Protein AF-A0A9Q2CWH8-F1 (afdb_monomer_lite)

Secondary structure (DSSP, 8-state):
--------------HHHHHHHHHTTTT-STHHHHHHHGGGHHHHHHHHHHHTT-S--TTS--HHH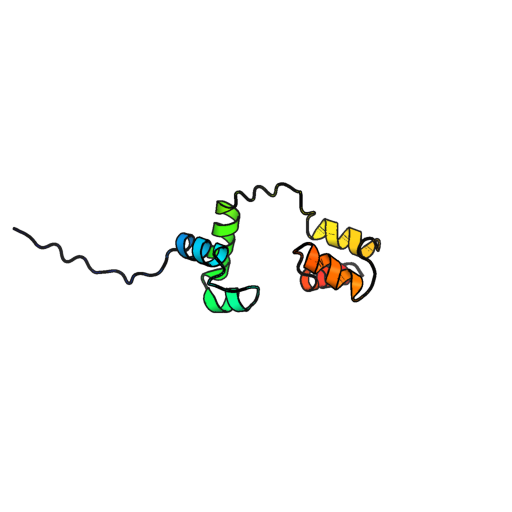HHHHHHTTTT-STHHHHHHHHHTT--HHHHHHHHHTT-

Sequence (103 aa):
MSKKKTTIKPKSKTISQLAVEVLAGKHGNGDARKRSLGSNYAKVQTEINRRMGVNVRPTSKSVATIVNEVIAGKWGNGQDRFNRLKRADYDPNVIQREVNKRY

Foldseek 3Di:
DDDDPDPPDDPPPDLLNLLVCVVVCVQPDDVSNCVSCPPSSVVNVVNNCVVVVPPPPVPDPDLVVLLVCVVVCVQHDDVSNCVSCVVSVHDVVSSVVVNVVVD

Structure (mmCIF, N/CA/C/O backbone):
data_AF-A0A9Q2CWH8-F1
#
_entry.id   AF-A0A9Q2CWH8-F1
#
loop_
_atom_site.group_PDB
_atom_site.id
_atom_site.type_symbol
_atom_site.l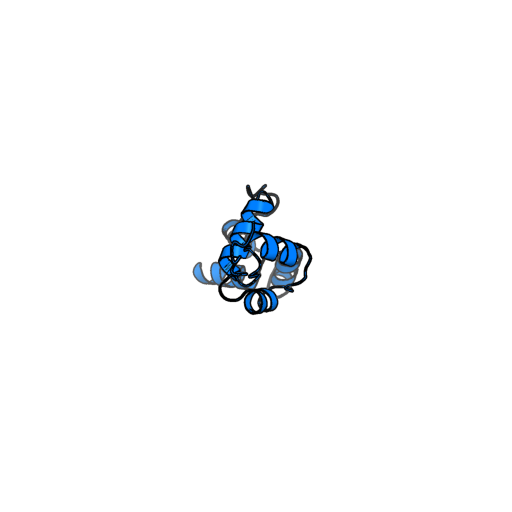abel_atom_id
_atom_site.label_alt_id
_atom_site.label_comp_id
_atom_site.label_asym_id
_atom_site.label_entity_id
_atom_site.label_seq_id
_atom_site.pdbx_PDB_ins_code
_atom_sit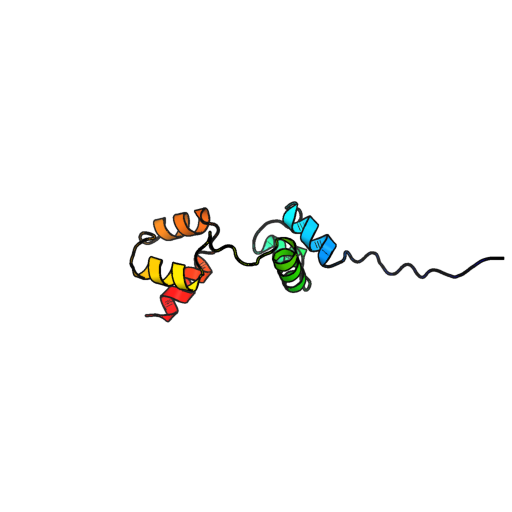e.Cartn_x
_atom_site.Cartn_y
_atom_site.Cartn_z
_atom_site.occupancy
_atom_site.B_iso_or_equiv
_atom_site.auth_seq_id
_atom_site.auth_comp_id
_atom_site.auth_asym_id
_atom_site.auth_atom_id
_atom_site.pdbx_PDB_model_num
ATOM 1 N N . MET A 1 1 ? 30.850 17.503 -45.910 1.00 37.84 1 MET A N 1
ATOM 2 C CA . MET A 1 1 ? 31.080 16.051 -45.733 1.00 37.84 1 MET A CA 1
ATOM 3 C C . MET A 1 1 ? 31.154 15.728 -44.244 1.00 37.84 1 MET A C 1
ATOM 5 O O . MET A 1 1 ? 31.777 16.470 -43.499 1.00 37.84 1 MET A O 1
ATOM 9 N N . SER A 1 2 ? 30.446 14.673 -43.837 1.00 47.75 2 SER A N 1
ATOM 10 C CA . SER A 1 2 ? 30.269 14.093 -42.493 1.00 47.75 2 SER A CA 1
ATOM 11 C C . SER A 1 2 ? 31.592 13.899 -41.726 1.00 47.75 2 SER A C 1
ATOM 13 O O . SER A 1 2 ? 32.621 13.652 -42.342 1.00 47.75 2 SER A O 1
ATOM 15 N N . LYS A 1 3 ? 31.649 13.927 -40.387 1.00 39.97 3 LYS A N 1
ATOM 16 C CA . LYS A 1 3 ? 31.078 12.916 -39.475 1.00 39.97 3 LYS A CA 1
ATOM 17 C C . LYS A 1 3 ? 31.068 13.466 -38.032 1.00 39.97 3 LYS A C 1
ATOM 19 O O . LYS A 1 3 ? 32.126 13.614 -37.427 1.00 39.97 3 LYS A O 1
ATOM 24 N N . LYS A 1 4 ? 29.891 13.715 -37.442 1.00 37.88 4 LYS A N 1
ATOM 25 C CA . LYS A 1 4 ? 29.759 13.853 -35.978 1.00 37.88 4 LYS A CA 1
ATOM 26 C C . LYS A 1 4 ? 29.774 12.444 -35.376 1.00 37.88 4 LYS A C 1
ATOM 28 O O . LYS A 1 4 ? 28.859 11.667 -35.627 1.00 37.88 4 LYS A O 1
ATOM 33 N N . LYS A 1 5 ? 30.816 12.105 -34.609 1.00 36.81 5 LYS A N 1
ATOM 34 C CA . LYS A 1 5 ? 30.865 10.898 -33.765 1.00 36.81 5 LYS A CA 1
ATOM 35 C C . LYS A 1 5 ? 29.751 10.999 -32.716 1.00 36.81 5 LYS A C 1
ATOM 37 O O . LYS A 1 5 ? 29.908 11.671 -31.702 1.00 36.81 5 LYS A O 1
ATOM 42 N N . THR A 1 6 ? 28.619 10.351 -32.964 1.00 30.44 6 THR A N 1
ATOM 43 C CA . THR A 1 6 ? 27.588 10.100 -31.955 1.00 30.44 6 THR A CA 1
ATOM 44 C C . THR A 1 6 ? 28.105 9.031 -31.001 1.00 30.44 6 THR A C 1
ATOM 46 O O . THR A 1 6 ? 28.086 7.842 -31.316 1.00 30.44 6 THR A O 1
ATOM 49 N N . THR A 1 7 ? 28.604 9.447 -29.842 1.00 36.16 7 THR A N 1
ATOM 50 C CA . THR A 1 7 ? 28.857 8.546 -28.720 1.00 36.16 7 THR A CA 1
ATOM 51 C C . THR A 1 7 ? 27.516 7.995 -28.238 1.00 36.16 7 THR A C 1
ATOM 53 O O . THR A 1 7 ? 26.694 8.682 -27.636 1.00 36.16 7 THR A O 1
ATOM 56 N N . ILE A 1 8 ? 27.271 6.735 -28.585 1.00 41.56 8 ILE A N 1
ATOM 57 C CA . ILE A 1 8 ? 26.137 5.919 -28.152 1.00 41.56 8 ILE A CA 1
ATOM 58 C C . ILE A 1 8 ? 26.210 5.786 -26.626 1.00 41.56 8 ILE A C 1
ATOM 60 O O . ILE A 1 8 ? 26.915 4.938 -26.087 1.00 41.56 8 ILE A O 1
ATOM 64 N N . LYS A 1 9 ? 25.508 6.676 -25.918 1.00 44.47 9 LYS A N 1
ATOM 65 C CA . LYS A 1 9 ? 25.224 6.538 -24.487 1.00 44.47 9 LYS A CA 1
ATOM 66 C C . LYS A 1 9 ? 24.515 5.186 -24.316 1.00 44.47 9 LYS A C 1
ATOM 68 O O . LYS A 1 9 ? 23.581 4.930 -25.084 1.00 44.47 9 LYS A O 1
ATOM 73 N N . PRO A 1 10 ? 24.948 4.301 -23.396 1.00 44.97 10 PRO A N 1
ATOM 74 C CA . PRO A 1 10 ? 24.322 2.996 -23.244 1.00 44.97 10 PRO A CA 1
ATOM 75 C C . PRO A 1 10 ? 22.825 3.209 -23.054 1.00 44.97 10 PRO A C 1
ATOM 77 O O . PRO A 1 10 ? 22.403 4.164 -22.398 1.00 44.97 10 PRO A O 1
ATOM 80 N N . LYS A 1 11 ? 22.039 2.362 -23.715 1.00 54.75 11 LYS A N 1
ATOM 81 C CA . LYS A 1 11 ? 20.579 2.411 -23.806 1.00 54.75 11 LYS A CA 1
ATOM 82 C C . LYS A 1 11 ? 19.964 2.061 -22.441 1.00 54.75 11 LYS A C 1
ATOM 84 O O . LYS A 1 11 ? 19.257 1.070 -22.299 1.00 54.75 11 LYS A O 1
ATOM 89 N N . SER A 1 12 ? 20.291 2.834 -21.410 1.00 64.00 12 SER A N 1
ATOM 90 C CA . SER A 1 12 ? 19.716 2.735 -20.080 1.00 64.00 12 SER A CA 1
ATOM 91 C C . SER A 1 12 ? 18.255 3.122 -20.221 1.00 64.00 12 SER A C 1
ATOM 93 O O . SER A 1 12 ? 17.943 4.274 -20.531 1.00 64.00 12 SER A O 1
ATOM 95 N N . LYS A 1 13 ? 17.364 2.139 -20.068 1.00 71.25 13 LYS A N 1
ATOM 96 C CA . LYS A 1 13 ? 15.915 2.356 -20.093 1.00 71.25 13 LYS A CA 1
ATOM 97 C C . LYS A 1 13 ? 15.571 3.532 -19.185 1.00 71.25 13 LYS A C 1
ATOM 99 O O . LYS A 1 13 ? 16.050 3.612 -18.053 1.00 71.25 13 LYS A O 1
ATOM 104 N N . THR A 1 14 ? 14.763 4.457 -19.685 1.00 85.62 14 THR A N 1
ATOM 105 C CA . THR A 1 14 ? 14.335 5.610 -18.891 1.00 85.62 14 THR A CA 1
ATOM 106 C C . THR A 1 14 ? 13.397 5.155 -17.770 1.00 85.62 14 THR A C 1
ATOM 108 O O . THR A 1 14 ? 12.746 4.114 -17.872 1.00 85.62 14 THR A O 1
ATOM 111 N N . ILE A 1 15 ? 13.268 5.956 -16.708 1.00 82.56 15 ILE A N 1
ATOM 112 C CA . ILE A 1 15 ? 12.312 5.698 -15.614 1.00 82.56 15 ILE A CA 1
ATOM 113 C C . ILE A 1 15 ? 10.891 5.481 -16.153 1.00 82.56 15 ILE A C 1
ATOM 115 O O . ILE A 1 15 ? 10.161 4.611 -15.685 1.00 82.56 15 ILE A O 1
ATOM 119 N N . SER A 1 16 ? 10.524 6.234 -17.187 1.00 80.50 16 SER A N 1
ATOM 120 C CA . SER A 1 16 ? 9.203 6.159 -17.799 1.00 80.50 16 SER A CA 1
ATOM 121 C C . SER A 1 16 ? 9.018 4.896 -18.656 1.00 80.50 16 SER A C 1
ATOM 123 O O . SER A 1 16 ? 7.932 4.323 -18.655 1.00 80.50 16 SER A O 1
ATOM 125 N N . GLN A 1 17 ? 10.076 4.381 -19.296 1.00 85.62 17 GLN A N 1
ATOM 126 C CA . GLN A 1 17 ? 10.056 3.065 -19.952 1.00 85.62 17 GLN A CA 1
ATOM 127 C C . GLN A 1 17 ? 9.956 1.923 -18.938 1.00 85.62 17 GLN A C 1
ATOM 129 O O . GLN A 1 17 ? 9.153 1.012 -19.121 1.00 85.62 17 GLN A O 1
ATOM 134 N N . LEU A 1 18 ? 10.722 1.990 -17.846 1.00 86.06 18 LEU A N 1
ATOM 135 C CA . LEU A 1 18 ? 10.643 1.012 -16.761 1.00 86.06 18 LEU A CA 1
ATOM 136 C C . LEU A 1 18 ? 9.243 0.995 -16.125 1.00 86.06 18 LEU A C 1
ATOM 138 O O . LEU A 1 18 ? 8.715 -0.076 -15.851 1.00 86.06 18 LEU A O 1
ATOM 142 N N . ALA A 1 19 ? 8.597 2.155 -15.974 1.00 84.06 19 ALA A N 1
ATOM 143 C CA . ALA A 1 19 ? 7.213 2.256 -15.507 1.00 84.06 19 ALA A CA 1
ATOM 144 C C . ALA A 1 19 ? 6.222 1.496 -16.405 1.00 84.06 19 ALA A C 1
ATOM 146 O O . ALA A 1 19 ? 5.361 0.780 -15.898 1.00 84.06 19 ALA A O 1
ATOM 147 N N . VAL A 1 20 ? 6.363 1.599 -17.733 1.00 82.81 20 VAL A N 1
ATOM 148 C CA . VAL A 1 20 ? 5.538 0.830 -18.686 1.00 82.81 20 VAL A CA 1
ATOM 149 C C . VAL A 1 20 ? 5.801 -0.664 -18.565 1.00 82.81 20 VAL A C 1
ATOM 151 O O . VAL A 1 20 ? 4.860 -1.447 -18.546 1.00 82.81 20 VAL A O 1
ATOM 154 N N . GLU A 1 21 ? 7.064 -1.076 -18.464 1.00 83.25 21 GLU A N 1
ATOM 155 C CA . GLU A 1 21 ? 7.408 -2.493 -18.317 1.00 83.25 21 GLU A CA 1
ATOM 156 C C . GLU A 1 21 ? 6.838 -3.092 -17.025 1.00 83.25 21 GLU A C 1
ATOM 158 O O . GLU A 1 21 ? 6.408 -4.244 -17.020 1.00 83.25 21 GLU A O 1
ATOM 163 N N . VAL A 1 22 ? 6.814 -2.318 -15.938 1.00 82.50 22 VAL A N 1
ATOM 164 C CA . VAL A 1 22 ? 6.199 -2.722 -14.669 1.00 82.50 22 VAL A CA 1
ATOM 165 C C . VAL A 1 22 ? 4.688 -2.872 -14.810 1.00 82.50 22 VAL A C 1
ATOM 167 O O . VAL A 1 22 ? 4.149 -3.879 -14.359 1.00 82.50 22 VAL A O 1
ATOM 170 N N . LEU A 1 23 ? 4.012 -1.913 -15.452 1.00 74.12 23 LEU A N 1
ATOM 171 C CA . LEU A 1 23 ? 2.574 -1.999 -15.737 1.00 74.12 23 LEU A CA 1
ATOM 172 C C . LEU A 1 23 ? 2.242 -3.189 -16.647 1.00 74.12 23 LEU A C 1
ATOM 174 O O . LEU A 1 23 ? 1.222 -3.840 -16.460 1.00 74.12 23 LEU A O 1
ATOM 178 N N . ALA A 1 24 ? 3.139 -3.523 -17.575 1.00 79.88 24 ALA A N 1
ATOM 179 C CA . ALA A 1 24 ? 3.051 -4.711 -18.420 1.00 79.88 24 ALA A CA 1
ATOM 180 C C . ALA A 1 24 ? 3.437 -6.018 -17.691 1.00 79.88 24 ALA A C 1
ATOM 182 O O . ALA A 1 24 ? 3.531 -7.065 -18.327 1.00 79.88 24 ALA A O 1
ATOM 183 N N . GLY A 1 25 ? 3.725 -5.969 -16.384 1.00 79.94 25 GLY A N 1
ATOM 184 C CA . GLY A 1 25 ? 4.035 -7.138 -15.555 1.00 79.94 25 GLY A CA 1
ATOM 185 C C . GLY A 1 25 ? 5.450 -7.706 -15.709 1.00 79.94 25 GLY A C 1
ATOM 186 O O . GLY A 1 25 ? 5.785 -8.688 -15.051 1.00 79.94 25 GLY A O 1
ATOM 187 N N . LYS A 1 26 ? 6.331 -7.086 -16.506 1.00 83.75 26 LYS A N 1
ATOM 188 C CA . LYS A 1 26 ? 7.677 -7.619 -16.812 1.00 83.75 26 LYS A CA 1
ATOM 189 C C . LYS A 1 26 ? 8.647 -7.619 -15.629 1.00 83.75 26 LYS A C 1
ATOM 191 O O . LYS A 1 26 ? 9.704 -8.233 -15.709 1.00 83.75 26 LYS A O 1
ATOM 196 N N . HIS A 1 27 ? 8.307 -6.914 -14.552 1.00 81.44 27 HIS A N 1
ATOM 197 C CA . HIS A 1 27 ? 9.143 -6.779 -13.353 1.00 81.44 27 HIS A CA 1
ATOM 198 C C . HIS A 1 27 ? 8.631 -7.616 -12.171 1.00 81.44 27 HIS A C 1
ATOM 200 O O . HIS A 1 27 ? 9.209 -7.558 -11.091 1.00 81.44 27 HIS A O 1
ATOM 206 N N . GLY A 1 28 ? 7.554 -8.389 -12.340 1.00 74.25 28 GLY A N 1
ATOM 207 C CA . GLY A 1 28 ? 6.931 -9.134 -11.245 1.00 74.25 28 GLY A CA 1
ATOM 208 C C . GLY A 1 28 ? 6.293 -8.236 -10.172 1.00 74.25 28 GLY A C 1
ATOM 209 O O . GLY A 1 28 ? 6.073 -7.032 -10.365 1.00 74.25 28 GLY A O 1
ATOM 210 N N . ASN A 1 29 ? 5.984 -8.833 -9.018 1.00 71.62 29 ASN A N 1
ATOM 211 C CA . ASN A 1 29 ? 5.244 -8.199 -7.922 1.00 71.62 29 ASN A CA 1
ATOM 212 C C . ASN A 1 29 ? 6.081 -8.144 -6.631 1.00 71.62 29 ASN A C 1
ATOM 214 O O . ASN A 1 29 ? 6.920 -9.013 -6.394 1.00 71.62 29 ASN A O 1
ATOM 218 N N . GLY A 1 30 ? 5.859 -7.118 -5.801 1.00 74.19 30 GLY A N 1
ATOM 219 C CA . GLY A 1 30 ? 6.530 -6.957 -4.503 1.00 74.19 30 GLY A CA 1
ATOM 220 C C . GLY A 1 30 ? 8.062 -6.914 -4.599 1.00 74.19 30 GLY A C 1
ATOM 221 O O . GLY A 1 30 ? 8.627 -6.111 -5.347 1.00 74.19 30 GLY A O 1
ATOM 222 N N . ASP A 1 31 ? 8.743 -7.793 -3.861 1.00 71.12 31 ASP A N 1
ATOM 223 C CA . ASP A 1 31 ? 10.211 -7.867 -3.819 1.00 71.12 31 ASP A CA 1
ATOM 224 C C . ASP A 1 31 ? 10.862 -8.181 -5.171 1.00 71.12 31 ASP A C 1
ATOM 226 O O . ASP A 1 31 ? 11.945 -7.666 -5.454 1.00 71.12 31 ASP A O 1
ATOM 230 N N . ALA A 1 32 ? 10.209 -8.961 -6.041 1.00 75.44 32 ALA A N 1
ATOM 231 C CA . ALA A 1 32 ? 10.731 -9.256 -7.379 1.00 75.44 32 ALA A CA 1
ATOM 232 C C . ALA A 1 32 ? 10.904 -7.971 -8.205 1.00 75.44 32 ALA A C 1
ATOM 234 O O . ALA A 1 32 ? 11.940 -7.756 -8.837 1.00 75.44 32 ALA A O 1
ATOM 235 N N . ARG A 1 33 ? 9.941 -7.051 -8.090 1.00 84.81 33 ARG A N 1
ATOM 236 C CA . ARG A 1 33 ? 9.975 -5.733 -8.731 1.00 84.81 33 ARG A CA 1
ATOM 237 C C . ARG A 1 33 ? 11.072 -4.851 -8.159 1.00 84.81 33 ARG A C 1
ATOM 239 O O . ARG A 1 33 ? 11.769 -4.170 -8.907 1.00 84.81 33 ARG A O 1
ATOM 246 N N . LYS A 1 34 ? 11.255 -4.884 -6.839 1.00 80.69 34 LYS A N 1
ATOM 247 C CA . LYS A 1 34 ? 12.314 -4.138 -6.152 1.00 80.69 34 LYS A CA 1
ATOM 248 C C . LYS A 1 34 ? 13.705 -4.618 -6.567 1.00 80.69 34 LYS A C 1
ATOM 250 O O . LYS A 1 34 ? 14.577 -3.790 -6.805 1.00 80.69 34 LYS A O 1
ATOM 255 N N . ARG A 1 35 ? 13.895 -5.932 -6.720 1.00 82.06 35 ARG A N 1
ATOM 256 C CA . ARG A 1 35 ? 15.143 -6.528 -7.228 1.00 82.06 35 ARG A CA 1
ATOM 257 C C . ARG A 1 35 ? 15.384 -6.187 -8.699 1.00 82.06 35 ARG A C 1
ATOM 259 O O . ARG A 1 35 ? 16.489 -5.793 -9.042 1.00 82.06 35 ARG A O 1
ATOM 266 N N . SER A 1 36 ? 14.348 -6.274 -9.536 1.00 82.44 36 SER A N 1
ATOM 267 C CA . SER A 1 36 ? 14.426 -5.976 -10.975 1.00 82.44 36 SER A CA 1
ATOM 268 C C . SER A 1 36 ? 14.750 -4.503 -11.261 1.00 82.44 36 SER A C 1
ATOM 270 O O . SER A 1 36 ? 15.538 -4.186 -12.149 1.00 82.44 36 SER A O 1
ATOM 272 N N . LEU A 1 37 ? 14.167 -3.583 -10.485 1.00 85.69 37 LEU A N 1
ATOM 273 C CA . LEU A 1 37 ? 14.353 -2.140 -10.669 1.00 85.69 37 LEU A CA 1
ATOM 274 C C . LEU A 1 37 ? 15.524 -1.562 -9.864 1.00 85.69 37 LEU A C 1
ATOM 276 O O . LEU A 1 37 ? 16.036 -0.497 -10.218 1.00 85.69 37 LEU A O 1
ATOM 280 N N . GLY A 1 38 ? 15.931 -2.218 -8.776 1.00 86.81 38 GLY A N 1
ATOM 281 C CA . GLY A 1 38 ? 17.022 -1.783 -7.905 1.00 86.81 38 GLY A CA 1
ATOM 282 C C . GLY A 1 38 ? 16.857 -0.337 -7.431 1.00 86.81 38 GLY A C 1
ATOM 283 O O . GLY A 1 38 ? 15.803 0.063 -6.931 1.00 86.81 38 GLY A O 1
ATOM 284 N N . SER A 1 39 ? 17.891 0.481 -7.638 1.00 86.06 39 SER A N 1
ATOM 285 C CA . SER A 1 39 ? 17.897 1.910 -7.284 1.00 86.06 39 SER A CA 1
ATOM 286 C C . SER A 1 39 ? 16.850 2.743 -8.036 1.00 86.06 39 SER A C 1
ATOM 288 O O . SER A 1 39 ? 16.475 3.825 -7.580 1.00 86.06 39 SER A O 1
ATOM 290 N N . ASN A 1 40 ? 16.330 2.244 -9.162 1.00 85.12 40 ASN A N 1
ATOM 291 C CA . ASN A 1 40 ? 15.283 2.915 -9.925 1.00 85.12 40 ASN A CA 1
ATOM 292 C C . ASN A 1 40 ? 13.881 2.628 -9.389 1.00 85.12 40 ASN A C 1
ATOM 294 O O . ASN A 1 40 ? 12.956 3.328 -9.790 1.00 85.12 40 ASN A O 1
ATOM 298 N N . TYR A 1 41 ? 13.709 1.668 -8.472 1.00 82.50 41 TYR A N 1
ATOM 299 C CA . TYR A 1 41 ? 12.402 1.276 -7.935 1.00 82.50 41 TYR A CA 1
ATOM 300 C C . TYR A 1 41 ? 11.571 2.480 -7.482 1.00 82.50 41 TYR A C 1
ATOM 302 O O . TYR A 1 41 ? 10.456 2.671 -7.959 1.00 82.50 41 TYR A O 1
ATOM 310 N N . ALA A 1 42 ? 12.135 3.336 -6.625 1.00 81.75 42 ALA A N 1
ATOM 311 C CA . ALA A 1 42 ? 11.426 4.497 -6.090 1.00 81.75 42 ALA A CA 1
ATOM 312 C C . ALA A 1 42 ? 11.017 5.481 -7.198 1.00 81.75 42 ALA A C 1
ATOM 314 O O . ALA A 1 42 ? 9.874 5.919 -7.256 1.00 81.75 42 ALA A O 1
ATOM 315 N N . LYS A 1 43 ? 11.934 5.776 -8.127 1.00 82.75 43 LYS A N 1
ATOM 316 C CA . LYS A 1 43 ? 11.689 6.697 -9.248 1.00 82.75 43 LYS A CA 1
ATOM 317 C C . LYS A 1 43 ? 10.622 6.154 -10.200 1.00 82.75 43 LYS A C 1
ATOM 319 O O . LYS A 1 43 ? 9.753 6.897 -10.645 1.00 82.75 43 LYS A O 1
ATOM 324 N N . VAL A 1 44 ? 10.684 4.858 -10.496 1.00 85.44 44 VAL A N 1
ATOM 325 C CA . VAL A 1 44 ? 9.735 4.158 -11.366 1.00 85.44 44 VAL A CA 1
ATOM 326 C C . VAL A 1 44 ? 8.363 4.097 -10.718 1.00 85.44 44 VAL A C 1
ATOM 328 O O . VAL A 1 44 ? 7.382 4.390 -11.387 1.00 85.44 44 VAL A O 1
ATOM 331 N N . GLN A 1 45 ? 8.284 3.818 -9.417 1.00 82.75 45 GLN A N 1
ATOM 332 C CA . GLN A 1 45 ? 7.025 3.841 -8.680 1.00 82.75 45 GLN A CA 1
ATOM 333 C C . GLN A 1 45 ? 6.386 5.237 -8.697 1.00 82.75 45 GLN A C 1
ATOM 335 O O . GLN A 1 45 ? 5.194 5.356 -8.966 1.00 82.75 45 GLN A O 1
ATOM 340 N N . THR A 1 46 ? 7.171 6.299 -8.490 1.00 80.06 46 THR A N 1
ATOM 341 C CA . THR A 1 46 ? 6.684 7.684 -8.596 1.00 80.06 46 THR A CA 1
ATOM 342 C C . THR A 1 46 ? 6.153 7.994 -9.995 1.00 80.06 46 THR A C 1
ATOM 344 O O . THR A 1 46 ? 5.077 8.571 -10.130 1.00 80.06 46 THR A O 1
ATOM 347 N N . GLU A 1 47 ? 6.864 7.585 -11.046 1.00 79.31 47 GLU A N 1
ATOM 348 C CA . GLU A 1 47 ? 6.428 7.810 -12.427 1.00 79.31 47 GLU A CA 1
ATOM 349 C C . GLU A 1 47 ? 5.196 6.970 -12.793 1.00 79.31 47 GLU A C 1
ATOM 351 O O . GLU A 1 47 ? 4.328 7.466 -13.503 1.00 79.31 47 GLU A O 1
ATOM 356 N N . ILE A 1 48 ? 5.060 5.742 -12.278 1.00 78.88 48 ILE A N 1
ATOM 357 C CA . ILE A 1 48 ? 3.826 4.948 -12.399 1.00 78.88 48 ILE A CA 1
ATOM 358 C C . ILE A 1 48 ? 2.665 5.684 -11.730 1.00 78.88 48 ILE A C 1
ATOM 360 O O . ILE A 1 48 ? 1.632 5.862 -12.367 1.00 78.88 48 ILE A O 1
ATOM 364 N N . ASN A 1 49 ? 2.837 6.168 -10.494 1.00 75.38 49 ASN A N 1
ATOM 365 C CA . ASN A 1 49 ? 1.802 6.918 -9.774 1.00 75.38 49 ASN A CA 1
ATOM 366 C C . ASN A 1 49 ? 1.380 8.180 -10.550 1.00 75.38 49 ASN A C 1
ATOM 368 O O . ASN A 1 49 ? 0.193 8.480 -10.662 1.00 75.38 49 ASN A O 1
ATOM 372 N N . ARG A 1 50 ? 2.348 8.886 -11.149 1.00 76.88 50 ARG A N 1
ATOM 373 C CA . ARG A 1 50 ? 2.107 10.067 -11.989 1.00 76.88 50 ARG A CA 1
ATOM 374 C C . 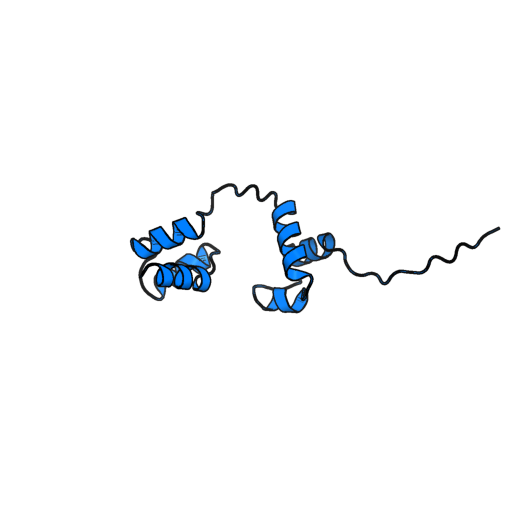ARG A 1 50 ? 1.380 9.720 -13.298 1.00 76.88 50 ARG A C 1
ATOM 376 O O . ARG A 1 50 ? 0.466 10.435 -13.691 1.00 76.88 50 ARG A O 1
ATOM 383 N N . ARG A 1 51 ? 1.778 8.631 -13.970 1.00 69.38 51 ARG A N 1
ATOM 384 C CA . ARG A 1 51 ? 1.227 8.151 -15.260 1.00 69.38 51 ARG A CA 1
ATOM 385 C C . ARG A 1 51 ? -0.165 7.567 -15.152 1.00 69.38 51 ARG A C 1
ATOM 387 O O . ARG A 1 51 ? -0.986 7.788 -16.030 1.00 69.38 51 ARG A O 1
ATOM 394 N N . MET A 1 52 ? -0.413 6.833 -14.079 1.00 67.44 52 MET A N 1
ATOM 395 C CA . MET A 1 52 ? -1.725 6.283 -13.766 1.00 67.44 52 MET A CA 1
ATOM 396 C C . MET A 1 52 ? -2.710 7.381 -13.342 1.00 67.44 52 MET A C 1
ATOM 398 O O . MET A 1 52 ? -3.853 7.067 -13.032 1.00 67.44 52 MET A O 1
ATOM 402 N N . GLY A 1 53 ? -2.288 8.657 -13.319 1.00 49.19 53 GLY A N 1
ATOM 403 C CA . GLY A 1 53 ? -3.147 9.759 -12.913 1.00 49.19 53 GLY A CA 1
ATOM 404 C C . GLY A 1 53 ? -3.676 9.551 -11.501 1.00 49.19 53 GLY A C 1
ATOM 405 O O . GLY A 1 53 ? -4.844 9.822 -11.251 1.00 49.19 53 GLY A O 1
ATOM 406 N N . VAL A 1 54 ? -2.835 9.046 -10.590 1.00 48.62 54 VAL A N 1
ATOM 407 C CA . VAL A 1 54 ? -3.153 9.001 -9.162 1.00 48.62 54 VAL A CA 1
ATOM 408 C C . VAL A 1 54 ? -2.991 10.437 -8.626 1.00 48.62 54 VAL A C 1
ATOM 410 O O . VAL A 1 54 ? -2.026 10.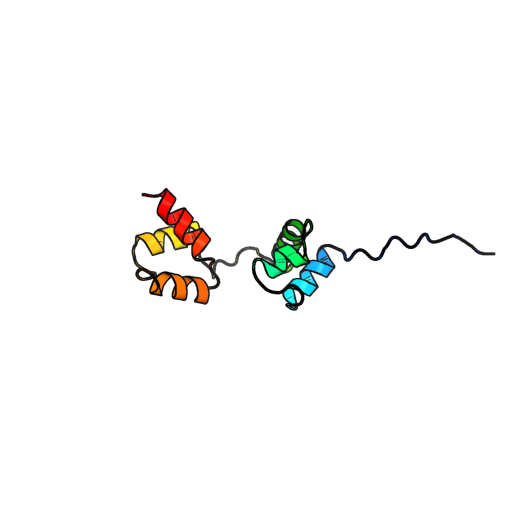760 -7.952 1.00 48.62 54 VAL A O 1
ATOM 413 N N . ASN A 1 55 ? -3.802 11.411 -9.038 1.00 45.84 55 ASN A N 1
ATOM 414 C CA . ASN A 1 55 ? -5.017 11.723 -8.297 1.00 45.84 55 ASN A CA 1
ATOM 415 C C . ASN A 1 55 ? -5.673 10.445 -7.779 1.00 45.84 55 ASN A C 1
ATOM 417 O O . ASN A 1 55 ? -6.320 9.722 -8.531 1.00 45.84 55 ASN A O 1
ATOM 421 N N . VAL A 1 56 ? -5.431 10.119 -6.507 1.00 45.88 56 VAL A N 1
ATOM 422 C CA . VAL A 1 56 ? -6.135 9.034 -5.824 1.00 45.88 56 VAL A CA 1
ATOM 423 C C . VAL A 1 56 ? -7.623 9.344 -5.974 1.00 45.88 56 VAL A C 1
ATOM 425 O O . VAL A 1 56 ? -8.181 10.094 -5.184 1.00 45.88 56 VAL A O 1
ATOM 428 N N . ARG A 1 57 ? -8.290 8.824 -7.008 1.00 42.31 57 ARG A N 1
ATOM 429 C CA . ARG A 1 57 ? -9.737 8.670 -6.958 1.00 42.31 57 ARG A CA 1
ATOM 430 C C . ARG A 1 57 ? -9.915 7.728 -5.771 1.00 42.31 57 ARG A C 1
ATOM 432 O O . ARG A 1 57 ? -9.379 6.618 -5.826 1.00 42.31 57 ARG A O 1
ATOM 439 N N . PRO A 1 58 ? -10.541 8.160 -4.667 1.00 48.06 58 PRO A N 1
ATOM 440 C CA . PRO A 1 58 ? -10.605 7.373 -3.450 1.00 48.06 58 PRO A CA 1
ATOM 441 C C . PRO A 1 58 ? -11.675 6.297 -3.630 1.00 48.06 58 PRO A C 1
ATOM 443 O O . PRO A 1 58 ? -12.692 6.294 -2.953 1.00 48.06 58 PRO A O 1
ATOM 446 N N . THR A 1 59 ? -11.496 5.386 -4.583 1.00 52.06 59 THR A N 1
ATOM 447 C CA . THR A 1 59 ? -12.232 4.118 -4.556 1.00 52.06 59 THR A CA 1
ATOM 448 C C . THR A 1 59 ? -11.578 3.173 -3.551 1.00 52.06 59 THR A C 1
ATOM 450 O O . THR A 1 59 ? -12.247 2.322 -2.976 1.00 52.06 59 THR A O 1
ATOM 453 N N . SER A 1 60 ? -10.283 3.377 -3.284 1.00 59.12 60 SER A N 1
ATOM 454 C CA . SER A 1 60 ? -9.516 2.679 -2.259 1.00 59.12 60 SER A CA 1
ATOM 455 C C . SER A 1 60 ? -9.278 3.625 -1.081 1.00 59.12 60 SER A C 1
ATOM 457 O O . SER A 1 60 ? -8.657 4.679 -1.216 1.00 59.12 60 SER A O 1
ATOM 459 N N . LYS A 1 61 ? -9.792 3.253 0.092 1.00 72.06 61 LYS A N 1
ATOM 460 C CA . LYS A 1 61 ? -9.569 3.959 1.360 1.00 72.06 61 LYS A CA 1
ATOM 461 C C . LYS A 1 61 ? -8.067 4.071 1.657 1.00 72.06 61 LYS A C 1
ATOM 463 O O . LYS A 1 61 ? -7.298 3.175 1.304 1.00 72.06 61 LYS A O 1
ATOM 468 N N . SER A 1 62 ? -7.649 5.148 2.324 1.00 81.94 62 SER A N 1
ATOM 469 C CA . SER A 1 62 ? -6.247 5.340 2.725 1.00 81.94 62 SER A CA 1
ATOM 470 C C . SER A 1 62 ? -5.786 4.268 3.718 1.00 81.94 62 SER A C 1
ATOM 472 O O . SER A 1 62 ? -6.600 3.720 4.459 1.00 81.94 62 SER A O 1
ATOM 474 N N . VAL A 1 63 ? -4.473 4.023 3.802 1.00 77.50 63 VAL A N 1
ATOM 475 C CA . VAL A 1 63 ? -3.867 3.104 4.791 1.00 77.50 63 VAL A CA 1
ATOM 476 C C . VAL A 1 63 ? -4.360 3.422 6.206 1.00 77.50 63 VAL A C 1
ATOM 478 O O . VAL A 1 63 ? -4.825 2.529 6.903 1.00 77.50 63 VAL A O 1
ATOM 481 N N . ALA A 1 64 ? -4.360 4.698 6.603 1.00 81.56 64 ALA A N 1
ATOM 482 C CA . ALA A 1 64 ? -4.856 5.128 7.912 1.00 81.56 64 ALA A CA 1
ATOM 483 C C . ALA A 1 64 ? -6.344 4.793 8.133 1.00 81.56 64 ALA A C 1
ATOM 485 O O . ALA A 1 64 ? -6.730 4.390 9.231 1.00 81.56 64 ALA A O 1
ATOM 486 N N . THR A 1 65 ? -7.168 4.917 7.087 1.00 86.62 65 THR A N 1
ATOM 487 C CA . THR A 1 65 ? -8.586 4.533 7.136 1.00 86.62 65 THR A CA 1
ATOM 488 C C . THR A 1 65 ? -8.730 3.024 7.296 1.00 86.62 65 THR A C 1
ATOM 490 O O . THR A 1 65 ? -9.471 2.571 8.160 1.00 86.62 65 THR A O 1
ATOM 493 N N . ILE A 1 66 ? -7.987 2.233 6.521 1.00 86.00 66 ILE A N 1
ATOM 494 C CA . ILE A 1 66 ? -8.007 0.771 6.624 1.00 86.00 66 ILE A CA 1
ATOM 495 C C . ILE A 1 66 ? -7.555 0.304 8.011 1.00 86.00 66 ILE A C 1
ATOM 497 O O . ILE A 1 66 ? -8.185 -0.574 8.589 1.00 86.00 66 ILE A O 1
ATOM 501 N N . VAL A 1 67 ? -6.524 0.924 8.589 1.00 87.38 67 VAL A N 1
ATOM 502 C CA . VAL A 1 67 ? -6.061 0.635 9.957 1.00 87.38 67 VAL A CA 1
ATOM 503 C C . VAL A 1 67 ? -7.169 0.902 10.984 1.00 87.38 67 VAL A C 1
ATOM 505 O O . VAL A 1 67 ? -7.414 0.045 11.831 1.00 87.38 67 VAL A O 1
ATOM 508 N N . ASN A 1 68 ? -7.886 2.032 10.886 1.00 89.00 68 ASN A N 1
ATOM 509 C CA . A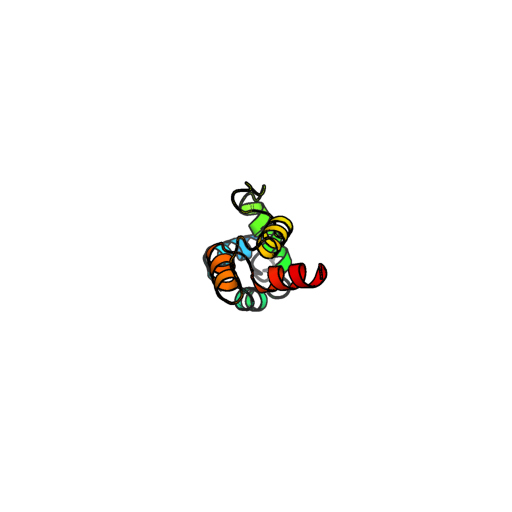SN A 1 68 ? -9.057 2.312 11.736 1.00 89.00 68 ASN A CA 1
ATOM 510 C C . ASN A 1 68 ? -10.127 1.218 11.601 1.00 89.00 68 ASN A C 1
ATOM 512 O O . ASN A 1 68 ? -10.680 0.757 12.593 1.00 89.00 68 ASN A O 1
ATOM 516 N N . GLU A 1 69 ? -10.421 0.791 10.375 1.00 87.19 69 GLU A N 1
ATOM 517 C CA . GLU A 1 69 ? -11.435 -0.231 10.115 1.00 87.19 69 GLU A CA 1
ATOM 518 C C . GLU A 1 69 ? -11.020 -1.625 10.587 1.00 87.19 69 GLU A C 1
ATOM 520 O O . GLU A 1 69 ? -11.876 -2.409 10.993 1.00 87.19 69 GLU A O 1
ATOM 525 N N . VAL A 1 70 ? -9.726 -1.941 10.534 1.00 87.44 70 VAL A N 1
ATOM 526 C CA . VAL A 1 70 ? -9.167 -3.174 11.093 1.00 87.44 70 VAL A CA 1
ATOM 527 C C . VAL A 1 70 ? -9.307 -3.181 12.611 1.00 87.44 70 VAL A C 1
ATOM 529 O O . VAL A 1 70 ? -9.759 -4.182 13.156 1.00 87.44 70 VAL A O 1
ATOM 532 N N . ILE A 1 71 ? -8.962 -2.077 13.279 1.00 84.19 71 ILE A N 1
ATOM 533 C CA . ILE A 1 71 ? -9.121 -1.925 14.735 1.00 84.19 71 ILE A CA 1
ATOM 534 C C . ILE A 1 71 ? -10.599 -2.022 15.128 1.00 84.19 71 ILE A C 1
ATOM 536 O O . ILE A 1 71 ? -10.939 -2.686 16.099 1.00 84.19 71 ILE A O 1
ATOM 540 N N . ALA A 1 72 ? -11.489 -1.441 14.322 1.00 87.12 72 ALA A N 1
ATOM 541 C CA . ALA A 1 72 ? -12.935 -1.553 14.489 1.00 87.12 72 ALA A CA 1
ATOM 542 C C . ALA A 1 72 ? -13.511 -2.933 14.092 1.00 87.12 72 ALA A C 1
ATOM 544 O O . ALA A 1 72 ? -14.728 -3.101 14.087 1.00 87.12 72 ALA A O 1
ATOM 545 N N . GLY A 1 73 ? -12.681 -3.904 13.692 1.00 86.75 73 GLY A N 1
ATOM 546 C CA . GLY A 1 73 ? -13.103 -5.273 13.371 1.00 86.75 73 GLY A CA 1
ATOM 547 C C . GLY A 1 73 ? -13.798 -5.465 12.014 1.00 86.75 73 GLY A C 1
ATOM 548 O O . GLY A 1 73 ? -14.186 -6.583 11.676 1.00 86.75 73 GLY A O 1
ATOM 549 N N . LYS A 1 74 ? -13.918 -4.428 11.172 1.00 85.94 74 LYS A N 1
ATOM 550 C CA . LYS A 1 74 ? -14.624 -4.506 9.871 1.00 85.94 74 LYS A CA 1
ATOM 551 C C . LYS A 1 74 ? -13.950 -5.445 8.866 1.00 85.94 74 LYS A C 1
ATOM 553 O O . LYS A 1 74 ? -14.587 -5.953 7.943 1.00 85.94 74 LYS A O 1
ATOM 558 N N . TRP A 1 75 ? -12.657 -5.693 9.046 1.00 84.75 75 TRP A N 1
ATOM 559 C CA . TRP A 1 75 ? -11.862 -6.570 8.187 1.00 84.75 75 TRP A CA 1
ATOM 560 C C . TRP A 1 75 ? -11.779 -8.009 8.710 1.00 84.75 75 TRP A C 1
ATOM 562 O O . TRP A 1 75 ? -11.118 -8.827 8.084 1.00 84.75 75 TRP A O 1
ATOM 572 N N . GLY A 1 76 ? -12.490 -8.358 9.786 1.00 83.88 76 GLY A N 1
ATOM 573 C CA . GLY A 1 76 ? -12.385 -9.675 10.419 1.00 83.88 76 GLY A CA 1
ATOM 574 C C . GLY A 1 76 ? -11.100 -9.834 11.235 1.00 83.88 76 GLY A C 1
ATOM 575 O O . GLY A 1 76 ? -10.333 -8.885 11.407 1.00 83.88 76 GLY A O 1
ATOM 576 N N . ASN A 1 77 ? -10.862 -11.047 11.734 1.00 80.88 77 ASN A N 1
ATOM 577 C CA . ASN A 1 77 ? -9.791 -11.340 12.688 1.00 80.88 77 ASN A CA 1
ATOM 578 C C . ASN A 1 77 ? -8.748 -12.294 12.090 1.00 80.88 77 ASN A C 1
ATOM 580 O O . ASN A 1 77 ? -9.067 -13.145 11.262 1.00 80.88 77 ASN A O 1
ATOM 584 N N . GLY A 1 78 ? -7.486 -12.153 12.508 1.00 83.81 78 GLY A N 1
ATOM 585 C CA . GLY A 1 78 ? -6.403 -13.060 12.108 1.00 83.81 78 GLY A CA 1
ATOM 586 C C . GLY A 1 78 ? -6.219 -13.171 10.588 1.00 83.81 78 GLY A C 1
ATOM 587 O O . GLY A 1 78 ? -5.949 -12.171 9.913 1.00 83.81 78 GLY A O 1
ATOM 588 N N . GLN A 1 79 ? -6.356 -14.393 10.064 1.00 85.00 79 GLN A N 1
ATOM 589 C CA . GLN A 1 79 ? -6.135 -14.725 8.652 1.00 85.00 79 GLN A CA 1
ATOM 590 C C . GLN A 1 79 ? -7.195 -14.123 7.716 1.00 85.00 79 GLN A C 1
ATOM 592 O O . GLN A 1 79 ? -6.863 -13.716 6.600 1.00 85.00 79 GLN A O 1
ATOM 597 N N . ASP A 1 80 ? -8.447 -13.995 8.164 1.00 86.19 80 ASP A N 1
ATOM 598 C CA . ASP A 1 80 ? -9.530 -13.431 7.347 1.00 86.19 80 ASP A CA 1
ATOM 599 C C . ASP A 1 80 ? -9.242 -11.988 6.948 1.00 86.19 80 ASP A C 1
ATOM 601 O O . ASP A 1 80 ? -9.419 -11.597 5.791 1.00 86.19 80 ASP A O 1
ATOM 605 N N . ARG A 1 81 ? -8.709 -11.211 7.891 1.00 89.25 81 ARG A N 1
ATOM 606 C CA . ARG A 1 81 ? -8.221 -9.857 7.638 1.00 89.25 81 ARG A CA 1
ATOM 607 C C . ARG A 1 81 ? -7.124 -9.845 6.592 1.00 89.25 81 ARG A C 1
ATOM 609 O O . ARG A 1 81 ? -7.191 -9.050 5.658 1.00 89.25 81 ARG A O 1
ATOM 616 N N . PHE A 1 82 ? -6.135 -10.722 6.728 1.00 83.50 82 PHE A N 1
ATOM 617 C CA . PHE A 1 82 ? -5.017 -10.801 5.791 1.00 83.50 82 PHE A CA 1
ATOM 618 C C . PHE A 1 82 ? -5.511 -11.082 4.364 1.00 83.50 82 PHE A C 1
ATOM 620 O O . PHE A 1 82 ? -5.129 -10.390 3.420 1.00 83.50 82 PHE A O 1
ATOM 627 N N . ASN A 1 83 ? -6.431 -12.040 4.220 1.00 86.06 83 ASN A N 1
ATOM 628 C CA . ASN A 1 83 ? -7.024 -12.414 2.940 1.00 86.06 83 ASN A CA 1
ATOM 629 C C . ASN A 1 83 ? -7.863 -11.278 2.336 1.00 86.06 83 ASN A C 1
ATOM 631 O O . ASN A 1 83 ? -7.755 -11.004 1.141 1.00 86.06 83 ASN A O 1
ATOM 635 N N . ARG A 1 84 ? -8.676 -10.588 3.146 1.00 86.06 84 ARG A N 1
ATOM 636 C CA . ARG A 1 84 ? -9.504 -9.462 2.685 1.00 86.06 84 ARG A CA 1
ATOM 637 C C . ARG A 1 84 ? -8.654 -8.271 2.255 1.00 86.06 84 ARG A C 1
ATOM 639 O O . ARG A 1 84 ? -8.915 -7.721 1.190 1.00 86.06 84 ARG A O 1
ATOM 646 N N . LEU A 1 85 ? -7.629 -7.915 3.032 1.00 85.00 85 LEU A N 1
ATOM 647 C CA . LEU A 1 85 ? -6.688 -6.843 2.692 1.00 85.00 85 LEU A CA 1
ATOM 648 C C . LEU A 1 85 ? -5.962 -7.150 1.380 1.00 85.00 85 LEU A C 1
ATOM 650 O O . LEU A 1 85 ? -5.968 -6.318 0.479 1.00 85.00 85 LEU A O 1
ATOM 654 N N . LYS A 1 86 ? -5.450 -8.376 1.224 1.00 81.44 86 LYS A N 1
ATOM 655 C CA . LYS A 1 86 ? -4.776 -8.820 -0.002 1.00 81.44 86 LYS A CA 1
ATOM 656 C C . LYS A 1 86 ? -5.710 -8.827 -1.218 1.00 81.44 86 LYS A C 1
ATOM 658 O O . LYS A 1 86 ? -5.301 -8.430 -2.301 1.00 81.44 86 LYS A O 1
ATOM 663 N N . ARG A 1 87 ? -6.973 -9.241 -1.047 1.00 76.31 87 ARG A N 1
ATOM 664 C CA . ARG A 1 87 ? -7.999 -9.206 -2.109 1.00 76.31 87 ARG A CA 1
ATOM 665 C C . ARG A 1 87 ? -8.384 -7.782 -2.510 1.00 76.31 87 ARG A C 1
ATOM 667 O O . ARG A 1 87 ? -8.769 -7.558 -3.650 1.00 76.31 87 ARG A O 1
ATOM 674 N N . ALA A 1 88 ? -8.289 -6.841 -1.577 1.00 73.44 88 ALA A N 1
ATOM 675 C CA . ALA A 1 88 ? -8.512 -5.419 -1.806 1.00 73.44 88 ALA A CA 1
ATOM 676 C C . ALA A 1 88 ? -7.233 -4.668 -2.235 1.00 73.44 88 ALA A C 1
ATOM 678 O O . ALA A 1 88 ? -7.218 -3.442 -2.208 1.00 73.44 88 ALA A O 1
ATOM 679 N N . ASP A 1 89 ? -6.184 -5.399 -2.633 1.00 73.38 89 ASP A N 1
ATOM 680 C CA . ASP A 1 89 ? -4.899 -4.865 -3.108 1.00 73.38 89 ASP A CA 1
ATOM 681 C C . ASP A 1 89 ? -4.147 -4.004 -2.069 1.00 73.38 89 ASP A C 1
ATOM 683 O O . ASP A 1 89 ? -3.322 -3.153 -2.397 1.00 73.38 89 ASP A O 1
ATOM 687 N N . TYR A 1 90 ? -4.409 -4.240 -0.780 1.00 81.12 90 TYR A N 1
ATOM 688 C CA . TYR A 1 90 ? -3.646 -3.663 0.325 1.00 81.12 90 TYR A CA 1
ATOM 689 C C . TYR A 1 90 ? -2.541 -4.611 0.788 1.00 81.12 90 TYR A C 1
ATOM 691 O O . TYR A 1 90 ? -2.724 -5.828 0.825 1.00 81.12 90 TYR A O 1
ATOM 699 N N . ASP A 1 91 ? -1.416 -4.041 1.233 1.00 80.62 91 ASP A N 1
ATOM 700 C CA . ASP A 1 91 ? -0.354 -4.788 1.910 1.00 80.62 91 ASP A CA 1
ATOM 701 C C . ASP A 1 91 ? -0.751 -5.059 3.376 1.00 80.62 91 ASP A C 1
ATOM 703 O O . ASP A 1 91 ? -0.756 -4.132 4.199 1.00 80.62 91 ASP A O 1
ATOM 707 N N . PRO A 1 92 ? -1.057 -6.314 3.748 1.00 81.56 92 PRO A N 1
ATOM 708 C CA . PRO A 1 92 ? -1.506 -6.624 5.097 1.00 81.56 92 PRO A CA 1
ATOM 709 C C . PRO A 1 92 ? -0.410 -6.422 6.149 1.00 81.56 92 PRO A C 1
ATOM 711 O O . PRO A 1 92 ? -0.729 -6.109 7.293 1.00 81.56 92 PRO A O 1
ATOM 714 N N . ASN A 1 93 ? 0.870 -6.557 5.784 1.00 82.62 93 ASN A N 1
ATOM 715 C CA . ASN A 1 93 ? 1.990 -6.377 6.709 1.00 82.62 93 ASN A CA 1
ATOM 716 C C . ASN A 1 93 ? 2.159 -4.903 7.081 1.00 82.62 93 ASN A C 1
ATOM 718 O O . ASN A 1 93 ? 2.426 -4.572 8.237 1.00 82.62 93 ASN A O 1
ATOM 722 N N . VAL A 1 94 ? 1.974 -4.008 6.104 1.00 80.69 94 VAL A N 1
ATOM 723 C CA . VAL A 1 94 ? 1.954 -2.560 6.348 1.00 80.69 94 VAL A CA 1
ATOM 724 C C . VAL A 1 94 ? 0.813 -2.215 7.298 1.00 80.69 94 VAL A C 1
ATOM 726 O O . VAL A 1 94 ? 1.049 -1.560 8.309 1.00 80.69 94 VAL A O 1
ATOM 729 N N . ILE A 1 95 ? -0.398 -2.705 7.019 1.00 83.62 95 ILE A N 1
ATOM 730 C CA . ILE A 1 95 ? -1.572 -2.445 7.860 1.00 83.62 95 ILE A CA 1
ATOM 731 C C . ILE A 1 95 ? -1.381 -3.001 9.272 1.00 83.62 95 ILE A C 1
ATOM 733 O O . ILE A 1 95 ? -1.623 -2.283 10.236 1.00 83.62 95 ILE A O 1
ATOM 737 N N . GLN A 1 96 ? -0.891 -4.234 9.417 1.00 83.94 96 GLN A N 1
ATOM 738 C CA . GLN A 1 96 ? -0.648 -4.845 10.724 1.00 83.94 96 GLN A CA 1
ATOM 739 C C . GLN A 1 96 ? 0.344 -4.035 11.561 1.00 83.94 96 GLN A C 1
ATOM 741 O O . GLN A 1 96 ? 0.113 -3.813 12.747 1.00 83.94 96 GLN A O 1
ATOM 746 N N . ARG A 1 97 ? 1.434 -3.559 10.952 1.00 82.19 97 ARG A N 1
ATOM 747 C CA . ARG A 1 97 ? 2.421 -2.727 11.646 1.00 82.19 97 ARG A CA 1
ATOM 748 C C . ARG A 1 97 ? 1.813 -1.414 12.133 1.00 82.19 97 ARG A C 1
ATOM 750 O O . ARG A 1 97 ? 2.099 -0.998 13.247 1.00 82.19 97 ARG A O 1
ATOM 757 N N . GLU A 1 98 ? 0.986 -0.767 11.317 1.00 79.56 98 GLU A N 1
ATOM 758 C CA . GLU A 1 98 ? 0.314 0.477 11.710 1.00 79.56 98 GLU A CA 1
ATOM 759 C C . GLU A 1 98 ? -0.775 0.252 12.774 1.00 79.56 98 GLU A C 1
ATOM 761 O O . GLU A 1 98 ? -0.972 1.114 13.626 1.00 79.56 98 GLU A O 1
ATOM 766 N N . VAL A 1 99 ? -1.444 -0.908 12.780 1.00 84.81 99 VAL A N 1
ATOM 767 C CA . VAL A 1 99 ? -2.343 -1.318 13.875 1.00 84.81 99 VAL A CA 1
ATOM 768 C C . VAL A 1 99 ? -1.555 -1.505 15.173 1.00 84.81 99 VAL A C 1
ATOM 770 O O . VAL A 1 99 ? -1.948 -0.956 16.195 1.00 84.81 99 VAL A O 1
ATOM 773 N N . ASN A 1 100 ? -0.420 -2.210 15.125 1.00 84.19 100 ASN A N 1
ATOM 774 C CA . ASN A 1 100 ? 0.425 -2.462 16.297 1.00 84.19 100 ASN A CA 1
ATOM 775 C C . ASN A 1 100 ? 1.026 -1.186 16.906 1.00 84.19 100 ASN A C 1
ATOM 777 O O . ASN A 1 100 ? 1.391 -1.211 18.065 1.00 84.19 100 ASN A O 1
ATOM 781 N N . LYS A 1 101 ? 1.154 -0.083 16.154 1.00 82.88 101 LYS A N 1
ATOM 782 C CA . LYS A 1 101 ? 1.624 1.211 16.690 1.00 82.88 101 LYS A CA 1
ATOM 783 C C . LYS A 1 101 ? 0.583 1.949 17.538 1.00 82.88 101 LYS A C 1
ATOM 785 O O . LYS A 1 101 ? 0.901 2.981 18.118 1.00 82.88 101 LYS A O 1
ATOM 790 N N . ARG A 1 102 ? -0.678 1.515 17.499 1.00 76.88 102 ARG A N 1
ATOM 791 C CA . ARG A 1 102 ? -1.809 2.181 18.166 1.00 76.88 102 ARG A CA 1
ATOM 792 C C . ARG A 1 102 ? -2.225 1.499 19.468 1.00 76.88 102 ARG A C 1
ATOM 794 O O . ARG A 1 102 ? -3.149 1.980 20.117 1.00 76.88 102 ARG A O 1
ATOM 801 N N . TYR A 1 103 ? -1.555 0.403 19.796 1.00 58.31 103 TYR A N 1
ATOM 802 C CA . TYR A 1 103 ? -1.627 -0.332 21.051 1.00 58.31 103 TYR A CA 1
ATOM 803 C C . TYR A 1 103 ? -0.242 -0.304 21.692 1.00 58.31 103 TYR A C 1
ATOM 805 O O . TYR A 1 103 ? -0.191 -0.345 22.936 1.00 58.31 103 TYR A O 1
#

Radius of gyration: 19.8 Å; chains: 1; bounding box: 46×31×67 Å

InterPro domains:
  IPR013168 Cpl-7 lysozyme, C-terminal [PF08230] (17-51)
  IPR013168 Cpl-7 lysozyme, C-terminal [PF08230] (65-101)
  IPR013168 Cpl-7 lysozyme, C-terminal [SM01095] (15-53)
  IPR013168 Cpl-7 lysozyme, C-terminal [SM01095] (63-101)

Organism: NCBI:txid489910

pLDDT: mean 74.33, std 15.42, range [30.44, 89.25]